Protein 2A25 (pdb70)

Foldseek 3Di:
DFAAQPPPGGDDDDLVCRVVCCVPPVVVAEEAEDQKDKDKAAQLVDKHWHWYDDPNWIKIWMWDPVVKIFTAIATSDDPVVQVQKKKKKWQDADVDIDMDMDGHHYCVVHCVVCVVVSVGDMDGDVVQVRRADPSMTIIIMGMDTD/DDDDDDDDD

Structure (mmCIF, N/CA/C/O backbone):
data_2A25
#
_entry.id   2A25
#
_cell.length_a   47.635
_cell.length_b   107.761
_cell.length_c   78.414
_cell.angle_alpha   90.00
_cell.angle_beta   90.00
_cell.angle_gamma   90.00
#
_symmetry.space_group_name_H-M   'C 2 2 21'
#
loop_
_entity.id
_entity.type
_entity.pdbx_description
1 polymer 'Ubiquitin ligase SIAH1'
2 polymer 'Calcyclin-binding protein peptide'
3 non-polymer 'ZINC ION'
4 water water
#
loop_
_atom_site.group_PDB
_atom_site.id
_atom_site.type_symbol
_atom_site.label_atom_id
_atom_site.label_alt_id
_atom_site.label_comp_id
_atom_site.label_asym_id
_atom_site.label_entity_id
_atom_site.label_seq_id
_atom_site.pdbx_PDB_ins_code
_atom_site.Cartn_x
_atom_site.Cartn_y
_atom_site.Cartn_z
_atom_site.occupancy
_atom_site.B_iso_or_equiv
_atom_site.auth_seq_id
_atom_site.auth_comp_id
_atom_site.auth_asym_id
_atom_site.auth_atom_id
_atom_site.pdbx_PDB_model_num
ATOM 1 N N . PRO A 1 36 ? 16.141 33.266 -12.595 1.00 36.01 125 PRO A N 1
ATOM 2 C CA . PRO A 1 36 ? 14.686 33.181 -12.255 1.00 35.84 125 PRO A CA 1
ATOM 3 C C . PRO A 1 36 ? 14.440 32.974 -10.752 1.00 35.32 125 PRO A C 1
ATOM 4 O O . PRO A 1 36 ? 15.008 32.069 -10.123 1.00 35.75 125 PRO A O 1
ATOM 8 N N . TYR A 1 37 ? 13.581 33.822 -10.195 1.00 34.13 126 TYR A N 1
ATOM 9 C CA . TYR A 1 37 ? 13.334 33.877 -8.748 1.00 33.79 126 TYR A CA 1
ATOM 10 C C . TYR A 1 37 ? 12.292 32.865 -8.297 1.00 33.02 126 TYR A C 1
ATOM 11 O O . TYR A 1 37 ? 11.309 32.619 -9.000 1.00 33.51 126 TYR A O 1
ATOM 20 N N . SER A 1 38 ? 12.537 32.245 -7.145 1.00 31.95 127 SER A N 1
ATOM 21 C CA . SER A 1 38 ? 11.588 31.289 -6.573 1.00 30.83 127 SER A CA 1
ATOM 22 C C . SER A 1 38 ? 10.864 31.939 -5.396 1.00 29.61 127 SER A C 1
ATOM 23 O O . SER A 1 38 ? 11.291 32.984 -4.895 1.00 29.51 127 SER A O 1
ATOM 26 N N . CYS A 1 39 ? 9.756 31.340 -4.971 1.00 28.48 128 CYS A N 1
ATOM 27 C CA . CYS A 1 39 ? 8.941 31.908 -3.900 1.00 25.72 128 CYS A CA 1
ATOM 28 C C . CYS A 1 39 ? 9.766 32.030 -2.642 1.00 25.16 128 CYS A C 1
ATOM 29 O O . CYS A 1 39 ? 10.303 31.043 -2.185 1.00 24.47 128 CYS A O 1
ATOM 32 N N . PRO A 1 40 ? 9.895 33.243 -2.094 1.00 25.56 129 PRO A N 1
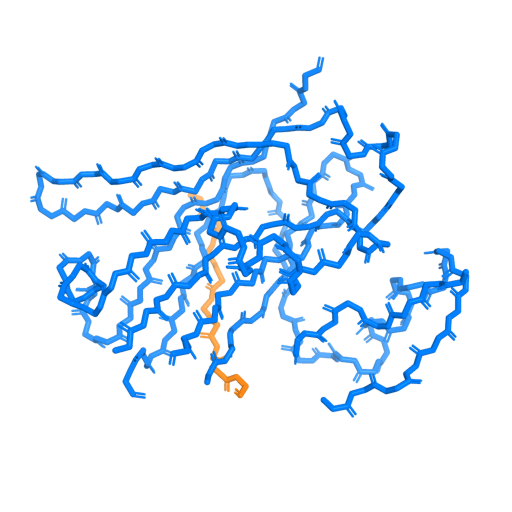ATOM 33 C CA . PRO A 1 40 ? 10.676 33.462 -0.872 1.00 25.85 129 PRO A CA 1
ATOM 34 C C . PRO A 1 40 ? 10.040 32.940 0.450 1.00 26.30 129 PRO A C 1
ATOM 35 O O . PRO A 1 40 ? 10.732 32.940 1.469 1.00 26.31 129 PRO A O 1
ATOM 39 N N . CYS A 1 41 ? 8.784 32.515 0.451 1.00 26.13 130 CYS A N 1
ATOM 40 C CA . CYS A 1 41 ? 8.178 32.022 1.690 1.00 28.13 130 CYS A CA 1
ATOM 41 C C . CYS A 1 41 ? 8.843 30.755 2.139 1.00 27.66 130 CYS A C 1
ATOM 42 O O . CYS A 1 41 ? 9.059 29.850 1.341 1.00 27.44 130 CYS A O 1
ATOM 45 N N . PRO A 1 42 ? 9.183 30.694 3.421 1.00 27.81 131 PRO A N 1
ATOM 46 C CA . PRO A 1 42 ? 9.688 29.448 3.998 1.00 27.69 131 PRO A CA 1
ATOM 47 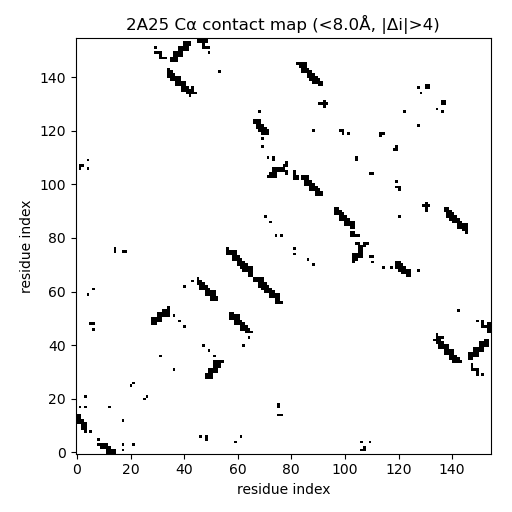C C . PRO A 1 42 ? 8.538 28.490 4.167 1.00 27.28 131 PRO A C 1
ATOM 48 O O . PRO A 1 42 ? 8.887 27.321 4.105 1.00 30.10 131 PRO A O 1
ATOM 52 N N . SER A 1 45 ? 5.174 25.388 1.396 1.00 33.64 134 SER A N 1
ATOM 53 C CA . SER A 1 45 ? 5.148 24.355 0.369 1.00 32.82 134 SER A CA 1
ATOM 54 C C . SER A 1 45 ? 4.825 24.943 -1.006 1.00 32.02 134 SER A C 1
ATOM 55 O O . SER A 1 45 ? 3.891 24.512 -1.661 1.00 32.81 134 SER A O 1
ATOM 58 N N . CYS A 1 46 ? 5.599 25.933 -1.442 1.00 31.42 135 CYS A N 1
ATOM 59 C CA . CYS A 1 46 ? 5.316 26.624 -2.707 1.00 29.23 135 CYS A CA 1
ATOM 60 C C . CYS A 1 46 ? 6.444 26.510 -3.723 1.00 28.83 135 CYS A C 1
ATOM 61 O O . CYS A 1 46 ? 7.572 26.923 -3.451 1.00 29.38 135 CYS A O 1
ATOM 64 N N . LYS A 1 47 ? 6.106 25.991 -4.898 1.00 28.09 136 LYS A N 1
ATOM 65 C CA . LYS A 1 47 ? 7.064 25.693 -5.965 1.00 28.07 136 LYS A CA 1
ATOM 66 C C . LYS A 1 47 ? 6.956 26.692 -7.124 1.00 27.53 136 LYS A C 1
ATOM 67 O O . LYS A 1 47 ? 7.313 26.386 -8.265 1.00 27.38 136 LYS A O 1
ATOM 73 N N . TRP A 1 48 ? 6.458 27.883 -6.809 1.00 26.78 137 TRP A N 1
ATOM 74 C CA . TRP A 1 48 ? 6.343 28.983 -7.764 1.00 26.72 137 TRP A CA 1
ATOM 75 C C . TRP A 1 48 ? 7.715 29.557 -8.166 1.00 26.83 137 TRP A C 1
ATOM 76 O O . TRP A 1 48 ? 8.603 29.690 -7.332 1.00 25.47 137 TRP A O 1
ATOM 87 N N . GLN A 1 49 ? 7.851 29.903 -9.448 1.00 27.62 138 GLN A N 1
ATOM 88 C CA . GLN A 1 49 ? 9.047 30.543 -9.998 1.00 28.85 138 GLN A CA 1
ATOM 89 C C . GLN A 1 49 ? 8.643 31.700 -10.913 1.00 28.64 138 GLN A C 1
ATOM 90 O O . GLN A 1 49 ? 7.609 31.628 -11.584 1.00 29.08 138 GLN A O 1
ATOM 96 N N . GLY A 1 50 ? 9.460 32.749 -10.974 1.00 28.15 139 GLY A N 1
ATOM 97 C CA . GLY A 1 50 ? 9.203 33.835 -11.910 1.00 28.42 139 GLY A CA 1
ATOM 98 C C . GLY A 1 50 ? 10.174 35.006 -11.893 1.00 28.55 139 GLY A C 1
ATOM 99 O O . GLY A 1 50 ? 11.216 34.956 -11.230 1.00 27.84 139 GLY A O 1
ATOM 100 N N . SER A 1 51 ? 9.822 36.060 -12.634 1.00 28.51 140 SER A N 1
ATOM 101 C CA . SER A 1 51 ? 10.602 37.300 -12.671 1.00 29.01 140 SER A CA 1
ATOM 102 C C . SER A 1 51 ? 10.640 37.985 -11.292 1.00 28.76 140 SER A C 1
ATOM 103 O O . SER A 1 51 ? 9.878 37.624 -10.404 1.00 29.04 140 SER A O 1
ATOM 106 N N . LEU A 1 52 ? 11.525 38.964 -11.116 1.00 28.83 141 LEU A N 1
ATOM 107 C CA . LEU A 1 52 ? 11.603 39.706 -9.850 1.00 28.98 141 LEU A CA 1
ATOM 108 C C . LEU A 1 52 ? 10.389 40.617 -9.629 1.00 28.47 141 LEU A C 1
ATOM 109 O O . LEU A 1 52 ? 9.931 40.803 -8.496 1.00 28.91 141 LEU A O 1
ATOM 114 N N . ASP A 1 53 ? 9.875 41.164 -10.722 1.00 27.76 142 A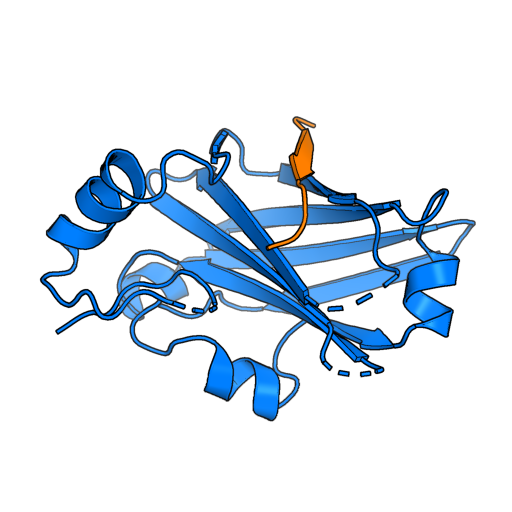SP A N 1
ATOM 115 C CA . ASP A 1 53 ? 8.726 42.060 -10.707 1.00 27.60 142 ASP A CA 1
ATOM 116 C C . ASP A 1 53 ? 7.438 41.308 -10.390 1.00 26.39 142 ASP A C 1
ATOM 117 O O . ASP A 1 53 ? 6.462 41.897 -9.918 1.00 26.28 142 ASP A O 1
ATOM 122 N N . ALA A 1 54 ? 7.454 40.002 -10.637 1.00 25.13 143 ALA A N 1
ATOM 123 C CA . ALA A 1 54 ? 6.303 39.140 -10.398 1.00 24.18 143 ALA A CA 1
ATOM 124 C C . ALA A 1 54 ? 6.262 38.586 -8.969 1.00 23.34 143 ALA A C 1
ATOM 125 O O . ALA A 1 54 ? 5.240 38.068 -8.547 1.00 23.99 143 ALA A O 1
ATOM 127 N N . VAL A 1 55 ? 7.348 38.734 -8.208 1.00 23.44 144 VAL A N 1
ATOM 128 C CA . VAL A 1 55 ? 7.392 38.247 -6.807 1.00 21.56 144 VAL A CA 1
ATOM 129 C C . VAL A 1 55 ? 6.346 38.856 -5.841 1.00 22.79 144 VAL A C 1
ATOM 130 O O . VAL A 1 55 ? 5.660 38.128 -5.104 1.00 22.46 144 VAL A O 1
ATOM 134 N N . MET A 1 56 ? 6.235 40.182 -5.831 1.00 24.04 145 MET A N 1
ATOM 135 C CA . MET A 1 56 ? 5.285 40.862 -4.950 1.00 25.85 145 MET A CA 1
ATOM 136 C C . MET A 1 56 ? 3.824 40.543 -5.297 1.00 25.90 145 MET A C 1
ATOM 137 O O . MET A 1 56 ? 3.069 40.163 -4.412 1.00 26.94 145 MET A O 1
ATOM 142 N N . PRO A 1 57 ? 3.420 40.661 -6.562 1.00 26.51 146 PRO A N 1
ATOM 143 C CA . PRO A 1 57 ? 2.072 40.223 -6.954 1.00 26.65 146 PRO A CA 1
ATOM 144 C C . PRO A 1 57 ? 1.810 38.783 -6.487 1.00 25.94 146 PRO A C 1
ATOM 145 O O . PRO A 1 57 ? 0.778 38.530 -5.866 1.00 27.01 146 PRO A O 1
ATOM 149 N N . HIS A 1 58 ? 2.747 37.869 -6.732 1.00 24.77 147 HIS A N 1
ATOM 150 C CA . HIS A 1 58 ? 2.592 36.485 -6.254 1.00 23.29 147 HIS A CA 1
ATOM 151 C C . HIS A 1 58 ? 2.307 36.373 -4.754 1.00 22.79 147 HIS A C 1
ATOM 152 O O . HIS A 1 58 ? 1.353 35.709 -4.346 1.00 23.07 147 HIS A O 1
ATOM 159 N N . LEU A 1 59 ? 3.143 37.001 -3.938 1.00 23.50 148 LEU A N 1
ATOM 160 C CA . LEU A 1 59 ? 2.969 36.968 -2.485 1.00 24.10 148 LEU A CA 1
ATOM 161 C C . LEU A 1 59 ? 1.596 37.531 -2.046 1.00 25.66 148 LEU A C 1
ATOM 162 O O . LEU A 1 59 ? 0.921 36.948 -1.193 1.00 25.83 148 LEU A O 1
ATOM 167 N N . MET A 1 60 ? 1.182 38.640 -2.657 1.00 27.95 149 MET A N 1
ATOM 168 C CA . MET A 1 60 ? -0.096 39.293 -2.333 1.00 30.81 149 MET A CA 1
ATOM 169 C C . MET A 1 60 ? -1.333 38.456 -2.711 1.00 30.08 149 MET A C 1
ATOM 170 O O . MET A 1 60 ? -2.268 38.360 -1.911 1.00 29.97 149 MET A O 1
ATOM 175 N N . HIS A 1 61 ? -1.330 37.842 -3.898 1.00 30.18 150 HIS A N 1
ATOM 176 C CA . HIS A 1 61 ? -2.467 37.013 -4.322 1.00 30.19 150 HIS A CA 1
ATOM 177 C C . HIS A 1 61 ? -2.535 35.645 -3.668 1.00 29.19 150 HIS A C 1
ATOM 178 O O . HIS A 1 61 ? -3.623 35.188 -3.362 1.00 30.85 150 HIS A O 1
ATOM 185 N N . GLN A 1 62 ? -1.394 34.982 -3.478 1.00 27.43 151 GLN A N 1
ATOM 186 C CA . GLN A 1 62 ? -1.369 33.559 -3.086 1.00 26.03 151 GLN A CA 1
ATOM 187 C C . GLN A 1 62 ? -0.940 33.272 -1.659 1.00 24.64 151 GLN A C 1
ATOM 188 O O . GLN A 1 62 ? -1.129 32.165 -1.153 1.00 23.53 151 GLN A O 1
ATOM 194 N N . HIS A 1 63 ? -0.338 34.266 -1.023 1.00 23.90 152 HIS A N 1
ATOM 195 C CA . HIS A 1 63 ? 0.065 34.145 0.355 1.00 24.75 152 HIS A CA 1
ATOM 196 C C . HIS A 1 63 ? -0.535 35.315 1.138 1.00 26.22 152 HIS A C 1
ATOM 197 O O . HIS A 1 63 ? 0.192 36.061 1.837 1.00 25.92 152 HIS A O 1
ATOM 204 N N . LYS A 1 64 ? -1.855 35.453 1.012 1.00 26.49 153 LYS A N 1
ATOM 205 C CA . LYS A 1 64 ? -2.669 36.523 1.619 1.00 28.27 153 LYS A CA 1
ATOM 206 C C . LYS A 1 64 ? -2.581 36.579 3.139 1.00 28.28 153 LYS A C 1
ATOM 207 O O . LYS A 1 64 ? -2.876 37.606 3.742 1.00 29.17 153 LYS A O 1
ATOM 213 N N . SER A 1 65 ? -2.184 35.466 3.743 1.00 27.92 154 SER A N 1
ATOM 214 C CA . SER A 1 65 ? -2.041 35.337 5.187 1.00 28.18 154 SER A CA 1
ATOM 215 C 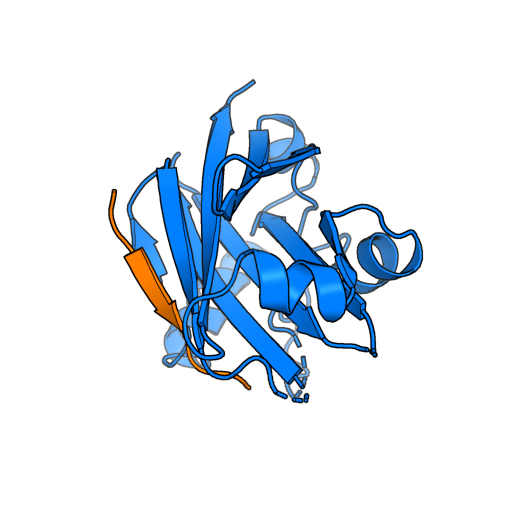C . SER A 1 65 ? -0.735 35.911 5.768 1.00 28.44 154 SER A C 1
ATOM 216 O O . SER A 1 65 ? -0.583 36.012 6.990 1.00 29.16 154 SER A O 1
ATOM 219 N N . ILE A 1 66 ? 0.232 36.254 4.925 1.00 27.05 155 ILE A N 1
ATOM 220 C CA . ILE A 1 66 ? 1.421 36.915 5.446 1.00 26.45 155 ILE A CA 1
ATOM 221 C C . ILE A 1 66 ? 1.060 38.386 5.729 1.00 27.07 155 ILE A C 1
ATOM 222 O O . ILE A 1 66 ? 0.581 39.092 4.834 1.00 28.40 155 ILE A O 1
ATOM 227 N N . THR A 1 67 ? 1.260 38.831 6.963 1.00 26.79 156 THR A N 1
ATOM 228 C CA . THR A 1 67 ? 0.992 40.225 7.348 1.00 28.00 156 THR A CA 1
ATOM 229 C C . THR A 1 67 ? 2.113 41.118 6.843 1.00 26.21 156 THR A C 1
ATOM 230 O O . THR A 1 67 ? 3.292 40.736 6.896 1.00 24.00 156 THR A O 1
ATOM 234 N N . THR A 1 68 ? 1.745 42.298 6.365 1.00 23.67 157 THR A N 1
ATOM 235 C CA . THR A 1 68 ? 2.708 43.319 6.017 1.00 24.99 157 THR A CA 1
ATOM 236 C C . THR A 1 68 ? 2.584 44.509 6.975 1.00 25.25 157 THR A C 1
ATOM 237 O O . THR A 1 68 ? 1.473 44.997 7.245 1.00 23.93 157 THR A O 1
ATOM 241 N N . LEU A 1 69 ? 3.721 45.000 7.454 1.00 23.64 158 LEU A N 1
ATOM 242 C CA . LEU A 1 69 ? 3.738 46.202 8.288 1.00 23.37 158 LEU A CA 1
ATOM 243 C C . LEU A 1 69 ? 4.504 47.340 7.590 1.00 22.87 158 LEU A C 1
ATOM 244 O O . LEU A 1 69 ? 5.607 47.130 7.074 1.00 21.53 158 LEU A O 1
ATOM 249 N N . GLN A 1 70 ? 3.929 48.538 7.595 1.00 21.85 159 GLN A N 1
ATOM 250 C CA . GLN A 1 70 ? 4.608 49.720 7.062 1.00 23.38 159 GLN A CA 1
ATOM 251 C C . GLN A 1 70 ? 5.461 50.341 8.161 1.00 22.53 159 GLN A C 1
ATOM 252 O O . GLN A 1 70 ? 4.979 50.520 9.264 1.00 23.06 159 GLN A O 1
ATOM 258 N N . GLY A 1 71 ? 6.715 50.670 7.868 1.00 22.57 160 GLY A N 1
ATOM 259 C CA . GLY A 1 71 ? 7.575 51.329 8.858 1.00 22.76 160 GLY A CA 1
ATOM 260 C C . GLY A 1 71 ? 8.989 50.784 8.847 1.00 22.55 160 GLY A C 1
ATOM 261 O O . GLY A 1 71 ? 9.210 49.649 8.431 1.00 20.15 160 GLY A O 1
ATOM 262 N N . GLU A 1 72 ? 9.960 51.574 9.301 1.00 23.07 161 GLU A N 1
ATOM 263 C CA . GLU A 1 72 ? 11.342 51.110 9.229 1.00 23.41 161 GLU A CA 1
ATOM 264 C C . GLU A 1 72 ? 11.857 50.575 10.544 1.00 23.07 161 GLU A C 1
ATOM 265 O O . GLU A 1 72 ? 12.940 50.000 10.599 1.00 23.66 161 GLU A O 1
ATOM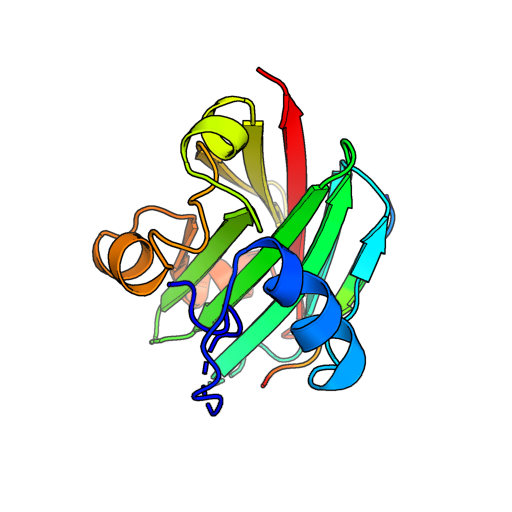 271 N N . ASP A 1 73 ? 11.041 50.716 11.572 1.00 23.45 162 ASP A N 1
ATOM 272 C CA . ASP A 1 73 ? 11.377 50.279 12.919 1.00 25.13 162 ASP A CA 1
ATOM 273 C C . ASP A 1 73 ? 10.134 49.642 13.513 1.00 24.86 162 ASP A C 1
ATOM 274 O O . ASP A 1 73 ? 9.206 50.362 13.915 1.00 23.88 162 ASP A O 1
ATOM 279 N N . ILE A 1 74 ? 10.091 48.308 13.536 1.00 24.49 163 ILE A N 1
ATOM 280 C CA . ILE A 1 74 ? 8.867 47.577 13.932 1.00 22.84 163 ILE A CA 1
ATOM 281 C C . ILE A 1 74 ? 9.117 46.443 14.941 1.00 22.70 163 ILE A C 1
ATOM 282 O O . ILE A 1 74 ? 10.266 46.075 15.205 1.00 22.75 163 ILE A O 1
ATOM 287 N N . VAL A 1 75 ? 8.039 45.885 15.486 1.00 21.71 164 VAL A N 1
ATOM 288 C CA . VAL A 1 75 ? 8.150 44.715 16.349 1.00 21.90 164 VAL A CA 1
ATOM 289 C C . VAL A 1 75 ? 7.514 43.485 15.688 1.00 20.84 164 VAL A C 1
ATOM 290 O O . VAL A 1 75 ? 6.332 43.492 15.347 1.00 21.84 164 VAL A O 1
ATOM 294 N N . PHE A 1 76 ? 8.319 42.461 15.487 1.00 18.71 165 PHE A N 1
ATOM 295 C CA . PHE A 1 76 ? 7.896 41.198 14.876 1.00 19.99 165 PHE A CA 1
ATOM 296 C C . PHE A 1 76 ? 7.606 40.313 16.059 1.00 19.68 165 PHE A C 1
ATOM 297 O O . PHE A 1 76 ? 8.522 39.789 16.637 1.00 20.32 165 PHE A O 1
ATOM 305 N N . LEU A 1 77 ? 6.338 40.216 16.449 1.00 19.21 166 LEU A N 1
ATOM 306 C CA . LEU A 1 77 ? 5.929 39.482 17.636 1.00 19.80 166 LEU A CA 1
ATOM 307 C C . LEU A 1 77 ? 5.489 38.076 17.258 1.00 19.43 166 LEU A C 1
ATOM 308 O O . LEU A 1 77 ? 4.337 37.860 16.894 1.00 19.23 166 LEU A O 1
ATOM 313 N N . ALA A 1 78 ? 6.395 37.114 17.380 1.00 19.41 167 ALA A N 1
ATOM 314 C CA . ALA A 1 78 ? 6.107 35.721 17.032 1.00 18.88 167 ALA A CA 1
ATOM 315 C C . ALA A 1 78 ? 5.462 34.961 18.208 1.00 19.45 167 ALA A C 1
ATOM 316 O O . ALA A 1 78 ? 5.994 34.973 19.324 1.00 19.15 167 ALA A O 1
ATOM 318 N N . THR A 1 79 ? 4.349 34.278 17.949 1.00 18.29 168 THR A N 1
ATOM 319 C CA . THR A 1 79 ? 3.565 33.628 19.009 1.00 17.86 168 THR A CA 1
ATOM 320 C C . THR A 1 79 ? 3.724 32.108 19.016 1.00 18.15 168 THR A C 1
ATOM 321 O O . THR A 1 79 ? 3.969 31.510 17.977 1.00 17.41 168 THR A O 1
ATOM 325 N N . ASP A 1 80 ? 3.571 31.496 20.195 1.00 19.52 169 ASP A N 1
ATOM 326 C CA . ASP A 1 80 ? 3.782 30.049 20.435 1.00 20.94 169 ASP A CA 1
ATOM 327 C C . ASP A 1 80 ? 5.101 29.410 19.992 1.00 21.38 169 ASP A C 1
ATOM 328 O O . ASP A 1 80 ? 5.092 28.436 19.233 1.00 21.32 169 ASP A O 1
ATOM 333 N N . ILE A 1 81 ? 6.220 29.906 20.500 1.00 23.13 170 ILE A N 1
ATOM 334 C CA . ILE A 1 81 ? 7.529 29.366 20.115 1.00 25.41 170 ILE A CA 1
ATOM 335 C C . ILE A 1 81 ? 7.857 27.940 20.602 1.00 27.23 170 ILE A C 1
ATOM 336 O O . ILE A 1 81 ? 8.970 27.460 20.383 1.00 28.33 170 ILE A O 1
ATOM 341 N N . ASN A 1 82 ? 6.882 27.270 21.236 1.00 28.78 171 ASN A N 1
ATOM 342 C CA . ASN A 1 82 ? 6.941 25.835 21.525 1.00 29.61 171 ASN A CA 1
ATOM 343 C C . ASN A 1 82 ? 5.842 25.039 20.798 1.00 29.57 171 ASN A C 1
ATOM 344 O O . ASN A 1 82 ? 5.875 24.859 19.573 1.00 29.41 171 ASN A O 1
ATOM 349 N N . VAL A 1 87 ? 8.854 24.679 12.716 1.00 23.83 176 VAL A N 1
ATOM 350 C CA . VAL A 1 87 ? 8.135 25.942 12.843 1.00 22.86 176 VAL A CA 1
ATOM 351 C C . VAL A 1 87 ? 8.808 27.157 12.167 1.00 22.65 176 VAL A C 1
ATOM 352 O O . VAL A 1 87 ? 9.998 27.398 12.349 1.00 20.98 176 VAL A O 1
ATOM 356 N N . ASP A 1 88 ? 8.009 27.895 11.394 1.00 21.41 177 ASP A N 1
ATOM 357 C CA . ASP A 1 88 ? 8.410 29.119 10.721 1.00 22.30 177 ASP A CA 1
ATOM 358 C C . ASP A 1 88 ? 7.400 30.198 11.076 1.00 21.84 177 ASP A C 1
ATOM 359 O O . ASP A 1 88 ? 6.199 29.920 11.195 1.00 21.41 177 ASP A O 1
ATOM 364 N N . TRP A 1 89 ? 7.873 31.415 11.272 1.00 19.95 178 TRP A N 1
ATOM 365 C CA . TRP A 1 89 ? 6.984 32.569 11.328 1.00 19.81 178 TRP A CA 1
ATOM 366 C C . TRP A 1 89 ? 7.476 33.475 10.208 1.00 20.13 178 TRP A C 1
ATOM 367 O O . TRP A 1 89 ? 8.704 33.596 10.012 1.00 20.22 178 TRP A O 1
ATOM 378 N N . VAL A 1 90 ? 6.544 34.122 9.502 1.00 18.94 179 VAL A N 1
ATOM 379 C CA . VAL A 1 90 ? 6.886 35.019 8.401 1.00 18.46 179 VAL A CA 1
ATOM 380 C C . VAL A 1 90 ? 6.003 36.253 8.391 1.00 17.46 179 VAL A C 1
ATOM 381 O O . VAL A 1 90 ? 4.794 36.139 8.555 1.00 17.80 179 VAL A O 1
ATOM 385 N N . MET A 1 91 ? 6.613 37.412 8.152 1.00 15.35 180 MET A N 1
ATOM 386 C CA . MET A 1 91 ? 5.876 38.634 7.889 1.00 17.61 180 MET A CA 1
ATOM 387 C C . MET A 1 91 ? 6.698 39.451 6.917 1.00 18.06 180 MET A C 1
ATOM 388 O O . MET A 1 91 ? 7.844 39.120 6.587 1.00 19.87 180 MET A O 1
ATOM 393 N N . MET A 1 92 ? 6.108 40.516 6.444 1.00 17.30 181 MET A N 1
ATOM 394 C CA . MET A 1 92 ? 6.827 41.419 5.580 1.00 18.64 181 MET A CA 1
ATOM 395 C C . MET A 1 92 ? 6.834 42.800 6.213 1.00 18.23 181 MET A C 1
ATOM 396 O O . MET A 1 92 ? 5.862 43.232 6.865 1.00 16.70 181 MET A O 1
ATOM 401 N N . GLN A 1 93 ? 7.960 43.469 6.036 1.00 19.52 182 GLN A N 1
ATOM 402 C CA . GLN A 1 93 ? 8.128 44.840 6.470 1.00 19.69 182 GLN A CA 1
ATOM 403 C C . GLN A 1 93 ? 8.331 45.739 5.236 1.00 20.27 182 GLN A C 1
ATOM 404 O O . GLN A 1 93 ? 9.181 45.437 4.406 1.00 21.15 182 GLN A O 1
ATOM 410 N N . SER A 1 94 ? 7.558 46.825 5.125 1.00 20.11 183 SER A N 1
ATOM 411 C CA . SER A 1 94 ? 7.665 47.730 3.987 1.00 22.29 183 SER A CA 1
ATOM 412 C C . SER A 1 94 ? 8.243 49.065 4.393 1.00 21.74 183 SER A C 1
ATOM 413 O O . SER A 1 94 ? 7.620 49.809 5.187 1.00 19.73 183 SER A O 1
ATOM 416 N N . CYS A 1 95 ? 9.372 49.413 3.765 1.00 20.84 184 CYS A N 1
ATOM 417 C CA . CYS A 1 95 ? 9.989 50.710 3.986 1.00 19.28 184 CYS A CA 1
ATOM 418 C C . CYS A 1 95 ? 10.975 50.965 2.872 1.00 19.67 184 CYS A C 1
ATOM 419 O O . CYS A 1 95 ? 11.346 50.033 2.112 1.00 20.10 184 CYS A O 1
ATOM 422 N N . PHE A 1 96 ? 11.348 52.246 2.749 1.00 17.24 185 PHE A N 1
ATOM 423 C CA . PHE A 1 96 ? 12.258 52.732 1.729 1.00 16.01 185 PHE A CA 1
ATOM 424 C C . PHE A 1 96 ? 11.834 52.327 0.330 1.00 14.89 185 PHE A C 1
ATOM 425 O O . PHE A 1 96 ? 12.662 52.169 -0.551 1.00 13.57 185 PHE A O 1
ATOM 433 N N . GLY A 1 97 ? 10.532 52.178 0.131 1.00 15.09 186 GLY A N 1
ATOM 434 C CA . GLY A 1 97 ? 9.976 51.826 -1.175 1.00 15.62 186 GLY A CA 1
ATOM 435 C C . GLY A 1 97 ? 10.113 50.329 -1.515 1.00 15.01 186 GLY A C 1
ATOM 436 O O . GLY A 1 97 ? 9.776 49.907 -2.616 1.00 14.27 186 GLY A O 1
ATOM 437 N N . PHE A 1 98 ? 10.633 49.549 -0.580 1.00 15.78 187 PHE A N 1
ATOM 438 C CA . PHE A 1 98 ? 10.866 48.085 -0.776 1.00 16.96 187 PHE A CA 1
ATOM 439 C C . PHE A 1 98 ? 10.108 47.197 0.220 1.00 17.01 187 PHE A C 1
ATOM 440 O O . PHE A 1 98 ? 9.558 47.656 1.214 1.00 15.46 187 PHE A O 1
ATOM 448 N N . HIS A 1 99 ? 10.111 45.901 -0.059 1.00 18.81 188 HIS A N 1
ATOM 449 C CA . HIS A 1 99 ? 9.512 44.938 0.857 1.00 19.05 188 HIS A CA 1
ATOM 450 C C . HIS A 1 99 ? 10.581 43.986 1.316 1.00 17.92 188 HIS A C 1
ATOM 451 O O . HIS A 1 99 ? 11.370 43.490 0.525 1.00 17.21 188 HIS A O 1
ATOM 458 N N . PHE A 1 100 ? 10.615 43.762 2.617 1.00 19.25 189 PHE A N 1
ATOM 459 C CA . PHE A 1 100 ? 11.589 42.860 3.210 1.00 20.53 189 PHE A CA 1
ATOM 460 C C . PHE A 1 100 ? 10.794 41.725 3.849 1.00 20.97 189 PHE A C 1
ATOM 461 O O . PHE A 1 100 ? 9.795 41.973 4.549 1.00 23.14 189 PHE A O 1
ATOM 469 N N . MET A 1 101 ? 11.228 40.507 3.595 1.00 19.39 190 MET A N 1
ATOM 470 C CA . MET A 1 101 ? 10.686 39.321 4.231 1.00 19.87 190 MET A CA 1
ATOM 471 C C . MET A 1 101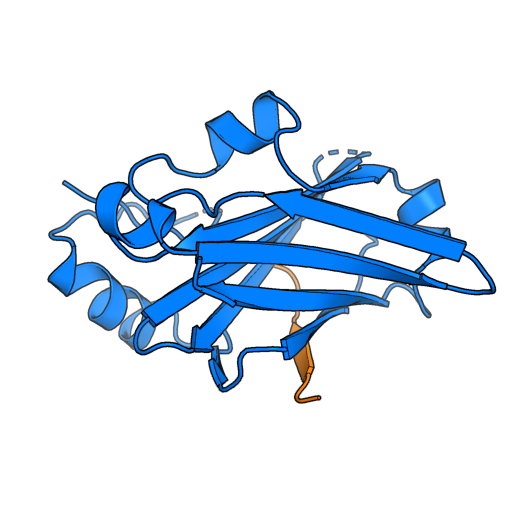 ? 11.438 39.079 5.541 1.00 19.79 190 MET A C 1
ATOM 472 O O . MET A 1 101 ? 12.672 38.989 5.552 1.00 18.55 190 MET A O 1
ATOM 477 N N . LEU A 1 102 ? 10.677 38.993 6.632 1.00 18.77 191 LEU A N 1
ATOM 478 C CA . LEU A 1 102 ? 11.193 38.739 7.976 1.00 17.24 191 LEU A CA 1
ATOM 479 C C . LEU A 1 102 ? 10.833 37.295 8.306 1.00 17.70 191 LEU A C 1
ATOM 480 O O . LEU A 1 102 ? 9.669 36.889 8.185 1.00 14.93 191 LEU A O 1
ATOM 485 N N . VAL A 1 103 ? 11.830 36.516 8.702 1.00 16.58 192 VAL A N 1
ATOM 486 C CA . VAL A 1 103 ? 11.597 35.097 8.953 1.00 16.89 192 VAL A CA 1
ATOM 487 C C . VAL A 1 103 ? 12.185 34.714 10.303 1.00 16.84 192 VAL A C 1
ATOM 488 O O . VAL A 1 103 ? 13.340 35.050 10.608 1.00 16.47 192 VAL A O 1
ATOM 492 N N . LEU A 1 104 ? 11.399 34.016 11.109 1.00 16.57 193 LEU A N 1
ATOM 493 C CA . LEU A 1 104 ? 11.955 33.300 12.262 1.00 16.88 193 LEU A CA 1
ATOM 494 C C . LEU A 1 104 ? 11.725 31.804 12.051 1.00 18.52 193 LEU A C 1
ATOM 495 O O . LEU A 1 104 ? 10.617 31.391 11.744 1.00 18.09 193 LEU A O 1
ATOM 500 N N . GLU A 1 105 ? 12.778 30.992 12.161 1.00 20.39 194 GLU A N 1
ATOM 501 C CA . GLU A 1 105 ? 12.628 29.552 12.069 1.00 21.17 194 GLU A CA 1
ATOM 502 C C . GLU A 1 105 ? 13.223 28.870 13.275 1.00 21.94 194 GLU A C 1
ATOM 503 O O . GLU A 1 105 ? 14.297 29.243 13.763 1.00 20.56 194 GLU A O 1
ATOM 509 N N . LYS A 1 106 ? 12.516 27.845 13.722 1.00 21.70 195 LYS A N 1
ATOM 510 C CA . LYS A 1 106 ? 12.931 26.986 14.814 1.00 23.33 195 LYS A CA 1
ATOM 511 C C . LYS A 1 106 ? 13.273 25.665 14.146 1.00 23.91 195 LYS A C 1
ATOM 512 O O . LYS A 1 106 ? 12.412 25.049 13.508 1.00 22.33 195 LYS A O 1
ATOM 518 N N . GLN A 1 107 ? 14.551 25.293 14.215 1.00 25.33 196 GLN A N 1
ATOM 519 C CA . GLN A 1 107 ? 15.017 23.972 13.783 1.00 27.31 196 GLN A CA 1
ATOM 520 C C . GLN A 1 107 ? 15.587 23.218 14.973 1.00 27.33 196 GLN A C 1
ATOM 521 O O . GLN A 1 107 ? 15.578 21.990 14.984 1.00 30.20 196 GLN A O 1
ATOM 527 N N . GLN A 1 114 ? 16.928 22.481 20.273 1.00 29.78 203 GLN A N 1
ATOM 528 C CA . GLN A 1 114 ? 16.486 23.268 19.126 1.00 30.11 203 GLN A CA 1
ATOM 529 C C . GLN A 1 114 ? 17.150 24.640 19.106 1.00 28.92 203 GLN A C 1
ATOM 530 O O . GLN A 1 114 ? 17.454 25.191 20.164 1.00 28.64 203 GLN A O 1
ATOM 536 N N . GLN A 1 115 ? 17.350 25.180 17.901 1.00 27.54 204 GLN A N 1
ATOM 537 C CA . GLN A 1 115 ? 17.829 26.549 17.725 1.00 27.11 204 GLN A CA 1
ATOM 538 C C . GLN A 1 115 ? 16.878 27.396 16.884 1.00 25.59 204 GLN A C 1
ATOM 539 O O . GLN A 1 115 ? 16.183 26.898 15.997 1.00 24.48 204 GLN A O 1
ATOM 545 N N . PHE A 1 116 ? 16.861 28.679 17.199 1.00 24.64 205 PHE A N 1
ATOM 546 C CA . PHE A 1 116 ? 16.126 29.674 16.454 1.00 23.26 205 PHE A CA 1
ATOM 547 C C . PHE A 1 116 ? 17.048 30.456 15.537 1.00 22.75 205 PHE A C 1
ATOM 548 O O . PHE A 1 116 ? 18.158 30.848 15.933 1.00 21.58 205 PHE A O 1
ATOM 556 N N . PHE A 1 117 ? 16.554 30.704 14.320 1.00 21.34 206 PHE A N 1
ATOM 557 C CA . PHE A 1 117 ? 17.228 31.541 13.326 1.00 19.83 206 PHE A CA 1
ATOM 558 C C . PHE A 1 117 ? 16.310 32.688 12.892 1.00 19.02 206 PHE A C 1
ATOM 559 O O . PHE A 1 117 ? 15.201 32.426 12.464 1.00 19.09 206 PHE A O 1
ATOM 567 N N . ALA A 1 118 ? 16.760 33.940 13.026 1.00 17.92 207 ALA A N 1
ATOM 568 C CA . ALA A 1 118 ? 15.984 35.124 12.571 1.00 18.82 207 ALA A CA 1
ATOM 569 C C . ALA A 1 118 ? 16.755 35.791 11.461 1.00 19.61 207 ALA A C 1
ATOM 570 O O . ALA A 1 118 ? 17.971 36.041 11.577 1.00 19.11 207 ALA A O 1
ATOM 572 N N . ILE A 1 119 ? 16.065 36.054 10.365 1.00 21.40 208 ILE A N 1
ATOM 573 C CA . ILE A 1 119 ? 16.729 36.680 9.241 1.00 22.03 208 ILE A CA 1
ATOM 574 C C . ILE A 1 119 ? 15.812 37.621 8.445 1.00 20.84 208 ILE A C 1
ATOM 575 O O . ILE A 1 119 ? 14.560 37.500 8.449 1.00 19.36 208 ILE A O 1
ATOM 580 N N . VAL A 1 120 ? 16.451 38.550 7.751 1.00 18.53 209 VAL A N 1
ATOM 581 C CA . VAL A 1 120 ? 15.745 39.495 6.928 1.00 18.61 209 VAL A CA 1
ATOM 582 C C . VAL A 1 120 ? 16.262 39.379 5.502 1.00 19.17 209 VAL A C 1
ATOM 583 O O . VAL A 1 120 ? 17.483 39.341 5.265 1.00 18.18 209 VAL A O 1
ATOM 587 N N . GLN A 1 121 ? 15.339 39.397 4.553 1.00 17.28 210 GLN A N 1
ATOM 588 C CA . GLN A 1 121 ? 15.701 39.273 3.174 1.00 19.55 210 GLN A CA 1
ATOM 589 C C . GLN A 1 121 ? 14.974 40.333 2.343 1.00 20.71 210 GLN A C 1
ATOM 590 O O . GLN A 1 121 ? 13.758 40.571 2.541 1.00 21.68 210 GLN A O 1
ATOM 596 N N . LEU A 1 122 ? 15.699 40.972 1.430 1.00 18.21 211 LEU A N 1
ATOM 597 C CA . LEU A 1 122 ? 15.084 41.958 0.527 1.00 19.52 211 LEU A CA 1
ATOM 598 C C . LEU A 1 122 ? 14.400 41.299 -0.642 1.00 18.42 211 LEU A C 1
ATOM 599 O O . LEU A 1 122 ? 15.003 40.485 -1.314 1.00 18.50 211 LEU A O 1
ATOM 604 N N . ILE A 1 123 ? 13.137 41.632 -0.879 1.00 18.44 212 ILE A N 1
ATOM 605 C CA . ILE A 1 123 ? 12.543 41.299 -2.157 1.00 18.86 212 ILE A CA 1
ATOM 606 C C . ILE A 1 123 ? 13.131 42.265 -3.209 1.00 19.71 212 ILE A C 1
ATOM 607 O O . ILE A 1 123 ? 12.593 43.341 -3.480 1.00 19.65 212 ILE A O 1
ATOM 612 N N . GLY A 1 124 ? 14.292 41.877 -3.737 1.00 19.48 213 GLY A N 1
ATOM 613 C CA . GLY A 1 124 ? 15.049 42.692 -4.661 1.00 20.04 213 GLY A CA 1
ATOM 614 C C . GLY A 1 124 ? 16.380 42.027 -4.987 1.00 20.56 213 GLY A C 1
ATOM 615 O O . GLY A 1 124 ? 16.639 40.899 -4.557 1.00 21.00 213 GLY A O 1
ATOM 616 N N . THR A 1 125 ? 17.222 42.736 -5.735 1.00 19.94 214 THR A N 1
ATOM 617 C CA . THR A 1 125 ? 18.525 42.215 -6.165 1.00 20.84 214 THR A CA 1
ATOM 618 C C . THR A 1 125 ? 19.548 42.377 -5.063 1.00 21.03 214 THR A C 1
ATOM 619 O O . THR A 1 125 ? 19.320 43.118 -4.127 1.00 20.77 214 THR A O 1
ATOM 623 N N . ARG A 1 126 ? 20.671 41.674 -5.189 1.00 21.83 215 ARG A N 1
ATOM 624 C CA . ARG A 1 126 ? 21.815 41.877 -4.313 1.00 22.29 215 ARG A CA 1
AT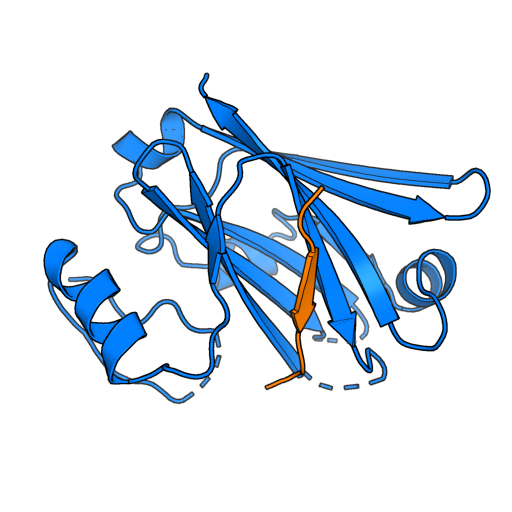OM 625 C C . ARG A 1 126 ? 22.267 43.348 -4.341 1.00 21.05 215 ARG A C 1
ATOM 626 O O . ARG A 1 126 ? 22.582 43.908 -3.302 1.00 19.37 215 ARG A O 1
ATOM 634 N N . LYS A 1 127 ? 22.303 43.957 -5.531 1.00 20.59 216 LYS A N 1
ATOM 635 C CA . LYS A 1 127 ? 22.759 45.346 -5.662 1.00 20.20 216 LYS A CA 1
ATOM 636 C C . LYS A 1 127 ? 21.889 46.277 -4.817 1.00 18.96 216 LYS A C 1
ATOM 637 O O . LYS A 1 127 ? 22.420 47.115 -4.089 1.00 16.35 216 LYS A O 1
ATOM 643 N N . GLN A 1 128 ? 20.565 46.118 -4.918 1.00 18.94 217 GLN A N 1
ATOM 644 C CA . GLN A 1 128 ? 19.604 46.868 -4.093 1.00 19.52 217 GLN A CA 1
ATOM 645 C C . GLN A 1 128 ? 19.777 46.569 -2.605 1.00 19.42 217 GLN A C 1
ATOM 646 O O . GLN A 1 128 ? 19.698 47.466 -1.767 1.00 19.34 217 GLN A O 1
ATOM 652 N N . ALA A 1 129 ? 19.999 45.307 -2.262 1.00 20.25 218 ALA A N 1
ATOM 653 C CA . ALA A 1 129 ? 20.115 44.928 -0.850 1.00 20.03 218 ALA A CA 1
ATOM 654 C C . ALA A 1 129 ? 21.348 45.583 -0.220 1.00 19.87 218 ALA A C 1
ATOM 655 O O . ALA A 1 129 ? 21.330 45.920 0.937 1.00 17.69 218 ALA A O 1
ATOM 657 N N . GLU A 1 130 ? 22.401 45.806 -1.009 1.00 20.23 219 GLU A N 1
ATOM 658 C CA . GLU A 1 130 ? 23.656 46.345 -0.455 1.00 21.29 219 GLU A CA 1
ATOM 659 C C . GLU A 1 130 ? 23.555 47.793 0.013 1.00 21.13 219 GLU A C 1
ATOM 660 O O . GLU A 1 130 ? 24.518 48.327 0.593 1.00 20.41 219 GLU A O 1
ATOM 666 N N . ASN A 1 131 ? 22.410 48.425 -0.266 1.00 20.14 220 ASN A N 1
ATOM 667 C CA . ASN A 1 131 ? 22.147 49.780 0.191 1.00 18.92 220 ASN A CA 1
ATOM 668 C C . ASN A 1 131 ? 21.455 49.789 1.528 1.00 18.70 220 ASN A C 1
ATOM 669 O O . ASN A 1 131 ? 21.139 50.853 2.020 1.00 18.85 220 ASN A O 1
ATOM 674 N N . PHE A 1 132 ? 21.195 48.611 2.106 1.00 19.43 221 PHE A N 1
ATOM 675 C CA . PHE A 1 132 ? 20.513 48.523 3.417 1.00 19.15 221 PHE A CA 1
ATOM 676 C C . PHE A 1 132 ? 21.308 47.797 4.519 1.00 20.04 221 PHE A C 1
ATOM 677 O O . PHE A 1 132 ? 22.268 47.096 4.242 1.00 20.26 221 PHE A O 1
ATOM 685 N N . ALA A 1 133 ? 20.896 48.024 5.761 1.00 20.25 222 ALA A N 1
ATOM 686 C CA . ALA A 1 133 ? 21.439 47.386 6.939 1.00 21.95 222 ALA A CA 1
ATOM 687 C C . ALA A 1 133 ? 20.202 47.059 7.734 1.00 21.75 222 ALA A C 1
ATOM 688 O O . ALA A 1 133 ? 19.238 47.812 7.691 1.00 22.88 222 ALA A O 1
ATOM 690 N N . TYR A 1 134 ? 20.175 45.899 8.375 1.00 21.79 223 TYR A N 1
ATOM 691 C CA . TYR A 1 134 ? 19.052 45.575 9.239 1.00 21.50 223 TYR A CA 1
ATOM 692 C C . TYR A 1 134 ? 19.593 45.270 10.619 1.00 21.88 223 TYR A C 1
ATOM 693 O O . TYR A 1 134 ? 20.779 44.904 10.761 1.00 19.13 223 TYR A O 1
ATOM 702 N N . ARG A 1 135 ? 18.732 45.468 11.620 1.00 20.11 224 ARG A N 1
ATOM 703 C CA . ARG A 1 135 ? 19.100 45.178 12.976 1.00 20.89 224 ARG A CA 1
ATOM 704 C C . ARG A 1 135 ? 18.010 44.355 13.604 1.00 20.20 224 ARG A C 1
ATOM 705 O O . ARG A 1 135 ? 16.834 44.730 13.532 1.00 20.44 224 ARG A O 1
ATOM 713 N N . LEU A 1 136 ? 18.392 43.264 14.254 1.00 19.97 225 LEU A N 1
ATOM 714 C CA . LEU A 1 136 ? 17.414 42.443 15.010 1.00 20.51 225 LEU A CA 1
ATOM 715 C C . LEU A 1 136 ? 17.807 42.514 16.464 1.00 20.88 225 LEU A C 1
ATOM 716 O O . LEU A 1 136 ? 18.955 42.285 16.771 1.00 19.46 225 LEU A O 1
ATOM 721 N N . GLU A 1 137 ? 16.869 42.847 17.357 1.00 22.36 226 GLU A N 1
ATOM 722 C CA . GLU A 1 137 ? 17.194 43.006 18.778 1.00 23.73 226 GLU A CA 1
ATOM 723 C C . GLU A 1 137 ? 16.186 42.233 19.583 1.00 23.53 226 GLU A C 1
ATOM 724 O O . GLU A 1 137 ? 14.979 42.382 19.364 1.00 23.11 226 GLU A O 1
ATOM 730 N N . LEU A 1 138 ? 16.673 41.413 20.506 1.00 22.64 227 LEU A N 1
ATOM 731 C CA . LEU A 1 138 ? 15.816 40.856 21.533 1.00 22.37 227 LEU A CA 1
ATOM 732 C C . LEU A 1 138 ? 16.110 41.678 22.777 1.00 23.74 227 LEU A C 1
ATOM 733 O O . LEU A 1 138 ? 17.284 42.005 23.049 1.00 22.70 227 LEU A O 1
ATOM 738 N N . ASN A 1 139 ? 15.045 42.013 23.514 1.00 24.93 228 ASN A N 1
ATOM 739 C CA . ASN A 1 139 ? 15.102 42.736 24.778 1.00 25.85 228 ASN A CA 1
ATOM 740 C C . ASN A 1 139 ? 14.340 42.017 25.883 1.00 26.31 228 ASN A C 1
ATOM 741 O O . ASN A 1 139 ? 13.162 41.712 25.731 1.00 26.05 228 ASN A O 1
ATOM 746 N N . GLY A 1 140 ? 15.013 41.781 27.002 1.00 25.51 229 GLY A N 1
ATOM 747 C CA . GLY A 1 140 ? 14.398 41.187 28.169 1.00 25.88 229 GLY A CA 1
ATOM 748 C C . GLY A 1 140 ? 14.956 41.872 29.397 1.00 26.39 229 GLY A C 1
ATOM 749 O O . GLY A 1 140 ? 15.643 42.901 29.280 1.00 26.97 229 GLY A O 1
ATOM 750 N N . HIS A 1 141 ? 14.679 41.311 30.573 1.00 25.27 230 HIS A N 1
ATOM 751 C CA . HIS A 1 141 ? 15.052 41.965 31.802 1.00 24.42 230 HIS A CA 1
ATOM 752 C C . HIS A 1 141 ? 16.553 42.217 31.892 1.00 23.18 230 HIS A C 1
ATOM 753 O O . HIS A 1 141 ? 17.326 41.312 32.195 1.00 22.49 230 HIS A O 1
ATOM 760 N N . ARG A 1 142 ? 16.930 43.470 31.638 1.00 21.82 231 ARG A N 1
ATOM 761 C CA . ARG A 1 142 ? 18.314 43.944 31.680 1.00 20.67 231 ARG A CA 1
ATOM 762 C C . ARG A 1 142 ? 19.300 43.083 30.848 1.00 19.37 231 ARG A C 1
ATOM 763 O O . ARG A 1 142 ? 20.457 42.933 31.204 1.00 19.54 231 ARG A O 1
ATOM 771 N N . ARG A 1 143 ? 18.796 42.532 29.742 1.00 19.22 232 ARG A N 1
ATOM 772 C CA . ARG A 1 143 ? 19.554 41.751 28.761 1.00 17.83 232 ARG A CA 1
ATOM 773 C C . ARG A 1 143 ? 19.150 42.215 27.382 1.00 17.85 232 ARG A C 1
ATOM 774 O O . ARG A 1 143 ? 17.973 42.499 27.148 1.00 18.05 232 ARG A O 1
ATOM 782 N N . ARG A 1 144 ? 20.104 42.284 26.451 1.00 16.64 233 ARG A N 1
ATOM 783 C CA . ARG A 1 144 ? 19.784 42.645 25.067 1.00 15.64 233 ARG A CA 1
ATOM 784 C C . ARG A 1 144 ? 20.716 41.916 24.090 1.00 14.97 233 ARG A C 1
ATOM 785 O O . ARG A 1 144 ? 21.925 41.924 24.278 1.00 12.91 233 ARG A O 1
ATOM 793 N N . LEU A 1 145 ? 20.137 41.226 23.108 1.00 15.17 234 LEU A N 1
ATOM 794 C CA . LEU A 1 145 ? 20.925 40.574 22.063 1.00 16.29 234 LEU A CA 1
ATOM 795 C C . LEU A 1 145 ? 20.609 41.218 20.744 1.00 17.07 234 LEU A C 1
ATOM 796 O O . LEU A 1 145 ? 19.443 41.367 20.360 1.00 18.37 234 LEU A O 1
ATOM 801 N N . THR A 1 146 ? 21.658 41.607 20.046 1.00 16.30 235 THR A N 1
ATOM 802 C CA . THR A 1 146 ? 21.500 42.353 18.830 1.00 16.79 235 THR A CA 1
ATOM 803 C C . THR A 1 146 ? 22.287 41.741 17.709 1.00 16.64 235 THR A C 1
ATOM 804 O O . THR A 1 146 ? 23.431 41.362 17.920 1.00 16.05 235 THR A O 1
ATOM 808 N N . TRP A 1 147 ? 21.690 41.695 16.508 1.00 16.69 236 TRP A N 1
ATOM 809 C CA . TRP A 1 147 ? 22.381 41.188 15.311 1.00 16.58 236 TRP A CA 1
ATOM 810 C C . TRP A 1 147 ? 22.227 42.213 14.210 1.00 17.39 236 TRP A C 1
ATOM 811 O O . TRP A 1 147 ? 21.128 42.648 13.959 1.00 18.94 236 TRP A O 1
ATOM 822 N N . GLU A 1 148 ? 23.306 42.629 13.560 1.00 17.77 237 GLU A N 1
ATOM 823 C CA . GLU A 1 148 ? 23.181 43.604 12.481 1.00 19.04 237 GLU A CA 1
ATOM 824 C C . GLU A 1 148 ? 23.947 43.107 11.248 1.00 18.53 237 GLU A C 1
ATOM 825 O O . GLU A 1 148 ? 25.062 42.615 11.368 1.00 17.93 237 GLU A O 1
ATOM 831 N N . ALA A 1 149 ? 23.340 43.248 10.070 1.00 17.99 238 ALA A N 1
ATOM 832 C CA . ALA A 1 149 ? 23.970 42.798 8.825 1.00 19.67 238 ALA A CA 1
ATOM 833 C C . ALA A 1 149 ? 23.302 43.453 7.610 1.00 20.18 238 ALA A C 1
ATOM 834 O O . ALA A 1 149 ? 22.348 44.214 7.749 1.00 21.38 238 ALA A O 1
ATOM 836 N N . THR A 1 150 ? 23.812 43.132 6.429 1.00 20.95 239 THR A N 1
ATOM 837 C CA . THR A 1 150 ? 23.162 43.423 5.150 1.00 20.98 239 THR A CA 1
ATOM 838 C C . THR A 1 150 ? 22.107 42.355 4.871 1.00 21.71 239 THR A C 1
ATOM 839 O O . THR A 1 150 ? 22.402 41.168 4.928 1.00 21.54 239 THR A O 1
ATOM 843 N N . PRO A 1 151 ? 20.891 42.757 4.524 1.00 22.14 240 PRO A N 1
ATOM 844 C CA . PRO A 1 151 ? 19.881 41.784 4.123 1.00 22.45 240 PRO A CA 1
ATOM 845 C C . PRO A 1 151 ? 20.312 41.044 2.859 1.00 23.94 240 PRO A C 1
ATOM 846 O O . PRO A 1 151 ? 20.922 41.616 1.926 1.00 23.45 240 PRO A O 1
ATOM 850 N N . ARG A 1 152 ? 20.006 39.757 2.859 1.00 26.61 241 ARG A N 1
ATOM 851 C CA . ARG A 1 152 ? 20.166 38.889 1.699 1.00 29.43 241 ARG A CA 1
ATOM 852 C C . ARG A 1 152 ? 19.129 39.286 0.660 1.00 28.76 241 ARG A C 1
ATOM 853 O O . ARG A 1 152 ? 18.059 39.747 1.013 1.00 28.15 241 ARG A O 1
ATOM 861 N N . SER A 1 153 ? 19.466 39.172 -0.623 1.00 29.11 242 SER A N 1
ATOM 862 C CA . SER A 1 153 ? 18.434 39.152 -1.653 1.00 28.66 242 SER A CA 1
ATOM 863 C C . SER A 1 153 ? 17.757 37.796 -1.601 1.00 27.76 242 SER A C 1
ATOM 864 O O . SER A 1 153 ? 18.316 36.821 -1.083 1.00 24.98 242 SER A O 1
ATOM 867 N N . ILE A 1 154 ? 16.543 37.745 -2.129 1.00 28.69 243 ILE A N 1
ATOM 868 C CA . ILE A 1 154 ? 15.768 36.504 -2.142 1.00 30.08 243 ILE A CA 1
ATOM 869 C C . ILE A 1 154 ? 16.382 35.513 -3.110 1.00 29.72 243 ILE A C 1
ATOM 870 O O . ILE A 1 154 ? 16.218 34.316 -2.948 1.00 30.25 243 ILE A O 1
ATOM 875 N N . HIS A 1 155 ? 17.103 36.023 -4.102 1.00 30.66 244 HIS A N 1
ATOM 876 C CA . HIS A 1 155 ? 17.905 35.182 -4.989 1.00 31.49 244 HIS A CA 1
ATOM 877 C C . HIS A 1 155 ? 18.973 34.371 -4.239 1.00 32.24 244 HIS A C 1
ATOM 878 O O . HIS A 1 155 ? 19.224 33.215 -4.583 1.00 31.21 244 HIS A O 1
ATOM 885 N N . GLU A 1 156 ? 19.577 34.970 -3.206 1.00 33.53 245 GLU A N 1
ATOM 886 C CA . GLU A 1 156 ? 20.501 34.251 -2.324 1.00 35.35 245 GLU A CA 1
ATOM 887 C C . GLU A 1 156 ? 19.756 33.240 -1.471 1.00 34.86 245 GLU A C 1
ATOM 888 O O . GLU A 1 156 ? 20.330 32.227 -1.075 1.00 34.76 245 GLU A O 1
ATOM 894 N N . GLY A 1 157 ? 18.479 33.504 -1.198 1.00 35.24 246 GLY A N 1
ATOM 895 C CA . GLY A 1 157 ? 17.674 32.607 -0.375 1.00 36.04 246 GLY A CA 1
ATOM 896 C C . GLY A 1 157 ? 18.096 32.701 1.082 1.00 36.56 246 GLY A C 1
ATOM 897 O O . GLY A 1 157 ? 18.897 33.556 1.412 1.00 37.10 246 GLY A O 1
ATOM 898 N N . ILE A 1 158 ? 17.576 31.856 1.968 1.00 36.84 247 ILE A N 1
ATOM 899 C CA . ILE A 1 158 ? 17.971 31.970 3.383 1.00 37.75 247 ILE A CA 1
ATOM 900 C C . ILE A 1 158 ? 18.504 30.671 3.991 1.00 37.72 247 ILE A C 1
ATOM 901 O O . ILE A 1 158 ? 19.145 30.694 5.050 1.00 38.64 247 ILE A O 1
ATOM 906 N N . ALA A 1 159 ? 18.246 29.555 3.314 1.00 35.55 248 ALA A N 1
ATOM 907 C CA . ALA A 1 159 ? 18.878 28.291 3.632 1.00 34.43 248 ALA A CA 1
ATOM 908 C C . ALA A 1 159 ? 20.397 28.437 3.809 1.00 32.80 248 ALA A C 1
ATOM 909 O O . ALA A 1 159 ? 20.934 27.972 4.791 1.00 31.55 248 ALA A O 1
ATOM 911 N N . THR A 1 160 ? 21.077 29.105 2.881 1.00 32.45 249 THR A N 1
ATOM 912 C CA . THR A 1 160 ? 22.540 29.217 2.961 1.00 32.46 249 THR A CA 1
ATOM 913 C C . THR A 1 160 ? 23.003 30.076 4.143 1.00 31.08 249 THR A C 1
ATOM 914 O O . THR A 1 160 ? 23.931 29.690 4.891 1.00 28.50 249 THR A O 1
ATOM 918 N N . ALA A 1 161 ? 22.317 31.212 4.331 1.00 30.69 250 ALA A N 1
ATOM 919 C CA . ALA A 1 161 ? 22.574 32.090 5.478 1.00 29.86 250 ALA A CA 1
ATOM 920 C C . ALA A 1 161 ? 22.298 31.395 6.783 1.00 30.16 250 ALA A C 1
ATOM 921 O O . ALA A 1 161 ? 23.074 31.551 7.721 1.00 30.75 250 ALA A O 1
ATOM 923 N N . ILE A 1 162 ? 21.245 30.573 6.830 1.00 30.57 251 ILE A N 1
ATOM 924 C CA . ILE A 1 162 ? 20.866 29.865 8.065 1.00 31.53 251 ILE A CA 1
ATOM 925 C C . ILE A 1 162 ? 21.857 28.775 8.423 1.00 32.59 251 ILE A C 1
ATOM 926 O O . ILE A 1 162 ? 22.194 28.557 9.604 1.00 31.53 251 ILE A O 1
ATOM 931 N N . MET A 1 163 ? 22.340 28.097 7.392 1.00 33.79 252 MET A N 1
ATOM 932 C CA . MET A 1 163 ? 23.203 26.961 7.608 1.00 35.70 252 MET A CA 1
ATOM 933 C C . MET A 1 163 ? 24.590 27.443 8.117 1.00 35.11 252 MET A C 1
ATOM 934 O O . MET A 1 163 ? 25.246 26.748 8.888 1.00 34.62 252 MET A O 1
ATOM 939 N N . ASN A 1 164 ? 24.978 28.669 7.741 1.00 34.61 253 ASN A N 1
ATOM 940 C CA . ASN A 1 164 ? 26.224 29.300 8.206 1.00 33.57 253 ASN A CA 1
ATOM 941 C C . ASN A 1 164 ? 26.050 30.107 9.506 1.00 33.72 253 ASN A C 1
ATOM 942 O O . ASN A 1 164 ? 26.957 30.867 9.897 1.00 33.60 253 ASN A O 1
ATOM 947 N N . SER A 1 165 ? 24.872 30.009 10.136 1.00 32.91 254 SER A N 1
ATOM 948 C CA . SER A 1 165 ? 24.504 30.885 11.259 1.00 32.31 254 SER A CA 1
ATOM 949 C C . SER A 1 165 ? 24.734 32.384 10.952 1.00 32.62 254 SER A C 1
ATOM 950 O O . SER A 1 165 ? 25.068 33.173 11.851 1.00 32.34 254 SER A O 1
ATOM 953 N N . ASP A 1 166 ? 24.570 32.754 9.678 1.00 33.01 255 ASP A N 1
ATOM 954 C CA . ASP A 1 166 ? 24.644 34.155 9.222 1.00 32.32 255 ASP A CA 1
ATOM 955 C C . ASP A 1 166 ? 23.340 34.947 9.425 1.00 30.44 255 ASP A C 1
ATOM 956 O O . ASP A 1 166 ? 22.699 35.428 8.470 1.00 31.53 255 ASP A O 1
ATOM 961 N N . CYS A 1 167 ? 22.963 35.098 10.691 1.00 27.52 256 CYS A N 1
ATOM 962 C CA . CYS A 1 167 ? 21.691 35.697 11.053 1.00 24.64 256 CYS A CA 1
ATOM 963 C C . CYS A 1 167 ? 21.697 35.692 12.558 1.00 24.14 256 CYS A C 1
ATOM 964 O O . CYS A 1 167 ? 22.698 35.327 13.178 1.00 26.24 256 CYS A O 1
ATOM 967 N N . LEU A 1 168 ? 20.601 36.091 13.173 1.00 22.87 257 LEU A N 1
ATOM 968 C CA . LEU A 1 168 ? 20.539 36.008 14.607 1.00 22.32 257 LEU A CA 1
ATOM 969 C C . LEU A 1 168 ? 20.244 34.531 14.931 1.00 23.25 257 LEU A C 1
ATOM 970 O O . LEU A 1 168 ? 19.291 33.943 14.404 1.00 22.55 257 LEU A O 1
ATOM 975 N N . VAL A 1 169 ? 21.100 33.951 15.766 1.00 23.20 258 VAL A N 1
ATOM 976 C CA . VAL A 1 169 ? 21.006 32.577 16.189 1.00 22.77 258 VAL A CA 1
ATOM 977 C C . VAL A 1 169 ? 20.933 32.587 17.698 1.00 23.36 258 VAL A C 1
ATOM 978 O O . VAL A 1 169 ? 21.796 33.162 18.386 1.00 22.86 258 VAL A O 1
ATOM 982 N N . PHE A 1 170 ? 19.902 31.941 18.217 1.00 22.23 259 PHE A N 1
ATOM 983 C CA . PHE A 1 170 ? 19.777 31.800 19.643 1.00 25.22 259 PHE A CA 1
ATOM 984 C C . PHE A 1 170 ? 19.045 30.511 19.910 1.00 26.86 259 PHE A C 1
ATOM 985 O O . PHE A 1 170 ? 18.259 30.046 19.086 1.00 26.80 259 PHE A O 1
ATOM 993 N N . ASP A 1 171 ? 19.320 29.920 21.056 1.00 29.72 260 ASP A N 1
ATOM 994 C CA . ASP A 1 171 ? 18.710 28.640 21.384 1.00 32.06 260 ASP A CA 1
ATOM 995 C C . ASP A 1 171 ? 17.499 28.824 22.312 1.00 32.05 260 ASP A C 1
ATOM 996 O O . ASP A 1 171 ? 17.173 29.969 22.679 1.00 31.65 260 ASP A O 1
ATOM 1001 N N . THR A 1 172 ? 16.826 27.724 22.668 1.00 31.52 261 THR A N 1
ATOM 1002 C CA . THR A 1 172 ? 15.568 27.822 23.403 1.00 32.64 261 THR A CA 1
ATOM 1003 C C . THR A 1 172 ? 15.692 28.527 24.749 1.00 32.71 261 THR A C 1
ATOM 1004 O O . THR A 1 172 ? 14.862 29.382 25.064 1.00 33.14 261 THR A O 1
ATOM 1008 N N . SER A 1 173 ? 16.714 28.181 25.534 1.00 32.09 262 SER A N 1
ATOM 1009 C CA . SER A 1 173 ? 16.882 28.796 26.848 1.00 32.14 262 SER A CA 1
ATOM 1010 C C . SER A 1 173 ? 16.909 30.316 26.713 1.00 31.73 262 SER A C 1
ATOM 1011 O O . SER A 1 173 ? 16.167 31.002 27.422 1.00 31.76 262 SER A O 1
ATOM 1014 N N . ILE A 1 174 ? 17.718 30.818 25.774 1.00 31.38 263 ILE A N 1
ATOM 1015 C CA . ILE A 1 174 ? 17.707 32.234 25.360 1.00 31.82 263 ILE A CA 1
ATOM 1016 C C . ILE A 1 174 ? 16.321 32.714 24.872 1.00 31.06 263 ILE A C 1
ATOM 1017 O O . ILE A 1 174 ? 15.861 33.788 25.260 1.00 30.78 263 ILE A O 1
ATOM 1022 N N . ALA A 1 175 ? 15.671 31.941 24.011 1.00 30.42 264 ALA A N 1
ATOM 1023 C CA . ALA A 1 175 ? 14.345 32.334 23.527 1.00 30.91 264 ALA A CA 1
ATOM 1024 C C . ALA A 1 175 ? 13.375 32.538 24.707 1.00 31.09 264 ALA A C 1
ATOM 1025 O O . ALA A 1 175 ? 12.728 33.577 24.809 1.00 30.63 264 ALA A O 1
ATOM 1027 N N . GLN A 1 176 ? 13.332 31.560 25.614 1.00 31.67 265 GLN A N 1
ATOM 1028 C CA . GLN A 1 176 ? 12.536 31.613 26.850 1.00 32.40 265 GLN A CA 1
ATOM 1029 C C . GLN A 1 176 ? 12.829 32.890 27.670 1.00 32.56 265 GLN A C 1
ATOM 1030 O O . GLN A 1 176 ? 11.925 33.521 28.233 1.00 32.25 265 GLN A O 1
ATOM 1036 N N . LEU A 1 177 ? 14.106 33.253 27.706 1.00 32.90 266 LEU A N 1
ATOM 1037 C CA . LEU A 1 177 ? 14.635 34.394 28.448 1.00 33.49 266 LEU A CA 1
ATOM 1038 C C . LEU A 1 177 ? 14.146 35.780 27.970 1.00 33.84 266 LEU A C 1
ATOM 1039 O O . LEU A 1 177 ? 13.990 36.698 28.790 1.00 34.88 266 LEU A O 1
ATOM 1044 N N . PHE A 1 178 ? 13.944 35.933 26.660 1.00 31.50 267 PHE A N 1
ATOM 1045 C CA . PHE A 1 178 ? 13.489 37.196 26.074 1.00 31.04 267 PHE A CA 1
ATOM 1046 C C . PHE A 1 178 ? 11.976 37.221 25.847 1.00 31.61 267 PHE A C 1
ATOM 1047 O O . PHE A 1 178 ? 11.388 38.292 25.639 1.00 31.63 267 PHE A O 1
ATOM 1055 N N . ALA A 1 179 ? 11.365 36.037 25.912 1.00 31.54 268 ALA A N 1
ATOM 1056 C CA . ALA A 1 179 ? 9.962 35.841 25.571 1.00 31.85 268 ALA A CA 1
ATOM 1057 C C . ALA A 1 179 ? 8.995 36.010 26.738 1.00 32.53 268 ALA A C 1
ATOM 1058 O O . ALA A 1 179 ? 9.341 35.751 27.908 1.00 32.07 268 ALA A O 1
ATOM 1060 N N . GLU A 1 180 ? 7.776 36.435 26.385 1.00 33.36 269 GLU A N 1
ATOM 1061 C CA . GLU A 1 180 ? 6.648 36.620 27.305 1.00 34.39 269 GLU A CA 1
ATOM 1062 C C . GLU A 1 180 ? 6.130 35.288 27.824 1.00 33.88 269 GLU A C 1
ATOM 1063 O O . GLU A 1 180 ? 6.755 34.671 28.696 1.00 34.96 269 GLU A O 1
ATOM 1069 N N . ASN A 1 181 ? 4.984 34.862 27.302 1.00 33.06 270 ASN A N 1
ATOM 1070 C CA . ASN A 1 181 ? 4.451 33.533 27.574 1.00 32.28 270 ASN A CA 1
ATOM 1071 C C . ASN A 1 181 ? 4.432 32.766 26.258 1.00 30.78 270 ASN A C 1
ATOM 1072 O O . ASN A 1 181 ? 3.405 32.693 25.580 1.00 31.46 270 ASN A O 1
ATOM 1077 N N . GLY A 1 182 ? 5.580 32.211 25.890 1.00 28.68 271 GLY A N 1
ATOM 1078 C CA . GLY A 1 182 ? 5.734 31.592 24.591 1.00 27.45 271 GLY A CA 1
ATOM 1079 C C . GLY A 1 182 ? 5.563 32.561 23.422 1.00 26.05 271 GLY A C 1
ATOM 1080 O O . GLY A 1 182 ? 5.356 32.110 22.297 1.00 26.06 271 GLY A O 1
ATOM 1081 N N . ASN A 1 183 ? 5.645 33.873 23.677 1.00 25.56 272 ASN A N 1
ATOM 1082 C CA . ASN A 1 183 ? 5.638 34.896 22.598 1.00 24.92 272 ASN A CA 1
ATOM 1083 C C . ASN A 1 183 ? 6.899 35.749 22.556 1.00 24.61 272 ASN A C 1
ATOM 1084 O O . ASN A 1 183 ? 7.273 36.372 23.559 1.00 23.32 272 ASN A O 1
ATOM 1089 N N . LEU A 1 184 ? 7.541 35.803 21.389 1.00 24.08 273 LEU A N 1
ATOM 1090 C CA . LEU A 1 184 ? 8.827 36.470 21.291 1.00 24.09 273 LEU A CA 1
ATOM 1091 C C . LEU A 1 184 ? 8.772 37.702 20.414 1.00 24.47 273 LEU A C 1
ATOM 1092 O O . LEU A 1 184 ? 8.494 37.605 19.210 1.00 24.86 273 LEU A O 1
ATOM 1097 N N . GLY A 1 185 ? 9.077 38.847 21.018 1.00 23.70 274 GLY A N 1
ATOM 1098 C CA . GLY A 1 185 ? 9.141 40.108 20.308 1.00 24.04 274 GLY A CA 1
ATOM 1099 C C . GLY A 1 185 ? 10.533 40.400 19.772 1.00 24.09 274 GLY A C 1
ATOM 1100 O O . GLY A 1 185 ? 11.489 40.511 20.541 1.00 24.40 274 GLY A O 1
ATOM 1101 N N . ILE A 1 186 ? 10.648 40.509 18.452 1.00 22.76 275 ILE A N 1
ATOM 1102 C CA . ILE A 1 186 ? 11.902 40.891 17.813 1.00 21.00 275 ILE A CA 1
ATOM 1103 C C . ILE A 1 186 ? 11.759 42.294 17.277 1.00 21.75 275 ILE A C 1
ATOM 1104 O O . ILE A 1 186 ? 10.870 42.572 16.477 1.00 21.18 275 ILE A O 1
ATOM 1109 N N . ASN A 1 187 ? 12.624 43.198 17.702 1.00 21.90 276 ASN A N 1
ATOM 1110 C CA . ASN A 1 187 ? 12.596 44.548 17.144 1.00 23.03 276 ASN A CA 1
ATOM 1111 C C . ASN A 1 187 ? 13.400 44.538 15.865 1.00 22.38 276 ASN A C 1
ATOM 1112 O O . ASN A 1 187 ? 14.579 44.169 15.881 1.00 23.07 276 ASN A O 1
ATOM 1117 N N . VAL A 1 188 ? 12.785 44.942 14.761 1.00 21.45 277 VAL A N 1
ATOM 1118 C CA . VAL A 1 188 ? 13.491 44.893 13.485 1.00 20.54 277 VAL A CA 1
ATOM 1119 C C . VAL A 1 188 ? 13.609 46.328 13.011 1.00 21.61 277 VAL A C 1
ATOM 1120 O O . VAL A 1 188 ? 12.608 47.042 12.933 1.00 22.32 277 VAL A O 1
ATOM 1124 N N . THR A 1 189 ? 14.829 46.742 12.698 1.00 20.74 278 THR A N 1
ATOM 1125 C CA . THR A 1 189 ? 15.047 48.105 12.212 1.00 22.52 278 THR A CA 1
ATOM 1126 C C . THR A 1 189 ? 15.809 48.027 10.916 1.00 22.51 278 THR A C 1
ATOM 1127 O O . THR A 1 189 ? 16.873 47.403 10.876 1.00 22.95 278 THR A O 1
ATOM 1131 N N . ILE A 1 190 ? 15.297 48.691 9.882 1.00 21.31 279 ILE A N 1
ATOM 1132 C CA . ILE A 1 190 ? 16.017 48.760 8.619 1.00 20.07 279 ILE A CA 1
ATOM 1133 C C . ILE A 1 190 ? 16.496 50.212 8.404 1.00 19.89 279 ILE A C 1
ATOM 1134 O O . ILE A 1 190 ? 15.790 51.157 8.752 1.00 18.37 279 ILE A O 1
ATOM 1139 N N . SER A 1 191 ? 17.729 50.369 7.912 1.00 19.87 280 SER A N 1
ATOM 1140 C CA . SER A 1 191 ? 18.279 51.688 7.580 1.00 21.93 280 SER A CA 1
ATOM 1141 C C . SER A 1 191 ? 19.005 51.624 6.236 1.00 22.72 280 SER A C 1
ATOM 1142 O O . SER A 1 191 ? 19.461 50.556 5.816 1.00 23.50 280 SER A O 1
ATOM 1145 N N . MET A 1 192 ? 19.052 52.731 5.523 1.00 24.34 281 MET A N 1
ATOM 1146 C CA . MET A 1 192 ? 19.900 52.855 4.344 1.00 27.61 281 MET A CA 1
ATOM 1147 C C . MET A 1 192 ? 21.342 53.115 4.756 1.00 29.51 281 MET A C 1
ATOM 1148 O O . MET A 1 192 ? 21.581 53.852 5.711 1.00 30.23 281 MET A O 1
ATOM 1153 N N . CYS A 1 193 ? 22.287 52.520 4.023 1.00 32.19 282 CYS A N 1
ATOM 1154 C CA . CYS A 1 193 ? 23.691 52.976 3.998 1.00 34.90 282 CYS A CA 1
ATOM 1155 C C . CYS A 1 193 ? 24.095 53.404 2.570 1.00 36.31 282 CYS A C 1
ATOM 1156 O O . CYS A 1 193 ? 25.125 54.057 2.308 1.00 37.68 282 CYS A O 1
ATOM 1160 N N . LYS B 2 2 ? 6.317 51.984 18.225 1.00 37.58 59 LYS B N 1
ATOM 1161 C CA . LYS B 2 2 ? 6.491 51.281 16.921 1.00 36.88 59 LYS B CA 1
ATOM 1162 C C . LYS B 2 2 ? 5.266 50.424 16.593 1.00 35.27 59 LYS B C 1
ATOM 1163 O O . LYS B 2 2 ? 4.614 49.891 17.497 1.00 36.12 59 LYS B O 1
ATOM 1169 N N . PRO B 2 3 ? 4.946 50.312 15.306 1.00 33.55 60 PRO B N 1
ATOM 1170 C CA . PRO B 2 3 ? 3.995 49.291 14.832 1.00 32.25 60 PRO B CA 1
ATOM 1171 C C . PRO B 2 3 ? 4.501 47.866 15.113 1.00 30.22 60 PRO B C 1
ATOM 1172 O O . PRO B 2 3 ? 5.700 47.611 15.065 1.00 28.09 60 PRO B O 1
ATOM 1176 N N . ALA B 2 4 ? 3.572 46.967 15.422 1.00 28.15 61 ALA B N 1
ATOM 1177 C CA . ALA B 2 4 ? 3.891 45.601 15.767 1.00 26.14 61 ALA B CA 1
ATOM 1178 C C . ALA B 2 4 ? 2.978 44.698 14.990 1.00 25.47 61 ALA B C 1
ATOM 1179 O O . ALA B 2 4 ? 1.825 45.034 14.759 1.00 25.19 61 ALA B O 1
ATOM 1181 N N . ALA B 2 5 ? 3.506 43.550 14.563 1.00 24.13 62 ALA B N 1
ATOM 1182 C CA . ALA B 2 5 ? 2.692 42.554 13.905 1.00 22.34 62 ALA B CA 1
ATOM 1183 C C . ALA B 2 5 ? 2.730 41.367 14.815 1.00 21.76 62 ALA B C 1
ATOM 1184 O O . ALA B 2 5 ? 3.810 40.981 15.296 1.00 21.58 62 ALA B O 1
ATOM 1186 N N . VAL B 2 6 ? 1.547 40.817 15.072 1.00 20.57 63 VAL B N 1
ATOM 1187 C CA . VAL B 2 6 ? 1.375 39.621 15.867 1.00 20.50 63 VAL B CA 1
ATOM 1188 C C . VAL B 2 6 ? 1.260 38.460 14.890 1.00 21.94 63 VAL B C 1
ATOM 1189 O O . VAL B 2 6 ? 0.239 38.320 14.204 1.00 21.85 63 VAL B O 1
ATOM 1193 N N . VAL B 2 7 ? 2.295 37.614 14.862 1.00 22.77 64 VAL B N 1
ATOM 1194 C CA . VAL B 2 7 ? 2.484 36.613 13.813 1.00 23.91 64 VAL B CA 1
ATOM 1195 C C . VAL B 2 7 ? 2.326 35.208 14.365 1.00 25.13 64 VAL B C 1
ATOM 1196 O O . VAL B 2 7 ? 2.991 34.832 15.338 1.00 25.23 64 VAL B O 1
ATOM 1200 N N . ALA B 2 8 ? 1.476 34.428 13.709 1.00 25.55 65 ALA B N 1
ATOM 1201 C CA . ALA B 2 8 ? 1.253 33.035 14.031 1.00 26.45 65 ALA B CA 1
ATOM 1202 C C . ALA B 2 8 ? 2.193 32.134 13.230 1.00 28.41 65 ALA B C 1
ATOM 1203 O O . ALA B 2 8 ? 2.609 32.492 12.146 1.00 28.32 65 ALA B O 1
ATOM 1205 N N . PRO B 2 9 ? 2.489 30.941 13.747 1.00 31.24 66 PRO B N 1
ATOM 1206 C CA . PRO B 2 9 ? 3.382 29.986 13.077 1.00 33.10 66 PRO B CA 1
ATOM 1207 C C . PRO B 2 9 ? 2.795 29.183 11.902 1.00 36.23 66 PRO B C 1
ATOM 1208 O O . PRO B 2 9 ? 1.670 28.646 11.990 1.00 36.76 66 PRO B O 1
ATOM 1212 N N . ILE B 2 10 ? 3.573 29.085 10.821 1.00 38.81 67 ILE B N 1
ATOM 1213 C CA . ILE B 2 10 ? 3.334 28.083 9.766 1.00 42.10 67 ILE B CA 1
ATOM 1214 C C . ILE B 2 10 ? 3.812 26.636 10.151 1.00 42.78 67 ILE B C 1
ATOM 1215 O O . ILE B 2 10 ? 4.987 26.339 10.463 1.00 43.64 67 ILE B O 1
#

Solvent-accessible surface area: 8214 Å² total; per-residue (Å²): 136,32,62,15,14,27,52,151,51,191,60,117,20,64,40,130,38,0,38,60,11,1,99,118,124,35,166,108,18,67,44,29,128,26,88,47,0,32,4,51,0,28,85,5,129,66,30,0,7,0,2,0,8,15,71,82,54,54,0,0,2,1,0,26,34,120,123,78,0,16,2,2,0,2,0,14,1,46,183,179,65,2,103,79,9,35,5,87,3,28,0,63,27,137,224,115,166,59,55,68,120,33,65,3,60,8,12,102,59,23,18,58,80,0,6,144,103,61,52,2,6,40,2,54,45,74,52,0,135,82,22,16,144,139,21,49,0,26,0,27,0,24,2,54,128,122,156,60,54,5,106,8,73,58,132

Nearest PDB structures (foldseek):
  2a25-assembly1_A-2  TM=1.007E+00  e=2.554E-31  Homo sapiens
  4i7d-assembly1_A  TM=9.954E-01  e=2.487E-28  Homo sapiens
  4ca1-assembly1_A  TM=9.794E-01  e=2.635E-28  Homo sapiens
  4i7c-assembly1_A  TM=9.844E-01  e=7.462E-28  Homo sapiens
  4i7d-assembly2_C  TM=9.762E-01  e=4.748E-27  Homo sapiens

B-factor: mean 26.76, std 7.69, range [5.67, 63.49]

Sequence (155 aa):
PYSCPCPSCKWQGSLDAVMPHLMHQHKSITTLQGEDIVFLATDINVDWVMMQSCFGFHFMLVLEKQQQFFAIVQLIGTRKQAENFAYRLELNGHRRRLTWEATPRSIHEGIATAIMNSDCLVFDTSIAQLFAENGNLGINVTISMCKPAAVVAPI

CATH classification: 3.30.160.60 (+1 more: 2.60.210.10)

Secondary structure (DSSP, 8-state):
-EE--------EE-STTHHHHHHHH-TTS-EEESSEEEEEEE----EEEEEEEETTEEEEEEEEE--EEEEEEEESS-HHHHTTEEEEEEEEETTEEEEEEEPPEETTT-SHHHHHTT-SEEEEHHHHHHH-SSSEEEEEEEEEE-/--EEEE---

InterPro domains:
  IPR001841 Zinc finger, RING-type [PS50089] (41-76)
  IPR004162 E3 ubiquitin-protein ligase SINA-like, animal [PTHR45877] (12-281)
  IPR008974 TRAF-like [G3DSA:2.60.210.10] (149-282)
  IPR013010 Zinc finger, SIAH-type [PS51081] (93-153)
  IPR013083 Zinc finger, RING/FYVE/PHD-type [G3DSA:3.30.40.10] (25-91)
  IPR013083 Zinc finger, RING/FYVE/PHD-type [G3DSA:3.30.40.10] (92-148)
  IPR018121 Seven-in-absentia protein, TRAF-like domain [PF03145] (182-278)
  IPR049548 E3 ubiquitin-protein ligase Sina-like, RING finger [PF21362] (41-75)

Radius of gyration: 14.61 Å; Cα contacts (8 Å, |Δi|>4): 355; chains: 2; bounding box: 29×30×44 Å

Organism: Homo sapiens (NCBI:txid9606)

GO terms:
  GO:0061630 ubiquitin protein ligase activity (F, IDA)
  GO:0006511 ubiquitin-dependent protein catabolic process (P, IDA)
  GO:0008270 zinc ion binding (F, IDA)
  GO:0030877 beta-catenin destruction complex (C, IDA)
  GO:0061630 ubiquitin protein ligase activity (F, EXP)
  GO:0061630 ubiquitin protein ligase activity (F, IMP)
  GO:0043161 proteasome-mediated ubiquitin-dependent protein catabolic process (P, IMP)
  GO:0060070 canonical Wnt signaling pathway (P, IMP)
  GO:0005515 protein binding (F, IPI)
  GO:0005737 cytoplasm (C, TAS)
  GO:0009653 anatomical structure morphogenesis (P, TAS)
  GO:0006915 apoptotic process (P, TAS)
  GO:0007399 nervous system development (P, TAS)
  GO:0007411 axon guidance (P, TAS)
  GO:0004842 ubiquitin-protein transferase activity (F, TAS)
  GO:0005829 cytosol (C, TAS)
  GO:1990000 amyloid fibril formation (P, TAS)
  GO:0042802 identical protein binding (F, IPI)
  GO:0005654 nucleoplasm (C, IDA)
  GO:0043065 positiv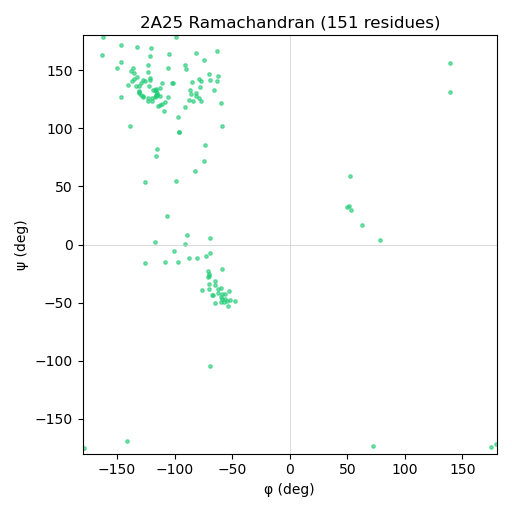e regulation of apoptotic process (P, IDA)